Protein AF-A0AB39YF46-F1 (afdb_monomer)

pLDDT: mean 81.0, std 20.57, range [33.0, 98.31]

Radius of gyration: 20.51 Å; Cα contacts (8 Å, |Δi|>4): 270; chains: 1; bounding box: 78×26×50 Å

Mean predicted aligned error: 10.65 Å

Organism: NCBI:txid3238629

Nearest PDB structures (foldseek):
  7oo3-assembly1_L  TM=6.954E-01  e=4.741E+00  Sus scrofa
  2d4p-assembly1_A  TM=4.702E-01  e=1.345E+00  Thermus thermophilus HB8

Solvent-accessible surface area (backbone atoms only — not comparable to full-atom values): 9552 Å² total; per-residue (Å²): 132,83,87,77,57,74,72,69,52,68,48,45,25,20,32,35,24,36,80,85,49,49,70,45,78,42,62,52,93,46,56,60,52,68,73,48,71,70,51,80,58,55,29,37,17,36,40,26,58,40,80,46,102,92,48,57,29,48,74,40,34,30,35,67,26,92,93,68,43,31,57,74,77,29,42,61,55,53,51,50,30,34,55,76,71,70,41,47,68,69,98,60,59,73,43,80,46,49,43,33,39,27,84,88,79,63,50,82,39,72,54,53,96,84,46,50,54,31,92,88,78,70,43,71,37,68,93,61,74,61,61,66,84,73,84,63,66,100,81,73,87,87,79,83,85,86,86,86,83,81,87,85,88,134

Sequence (154 aa):
MAERSVAELAEPFTFVVGTDGVLRLVPRRSEHVACAGGAVVLSAGEIGFVREADWWAVSEVSNQATGYCPDVTSWSEVARALDDVGLGRPSGFTHEVVFRRCPGCQEHNIVREDDSVCVFCGSDLPQTWNVDPTGVTAEDHSHSLMAATRTVAS

Secondary structure (DSSP, 8-state):
-PPPPTTTSSSPEEEEEETT--EEEEETTS-HHHHHTT--EEEEEEEEEEEETTEEEEEEEE---TTT---GGGHHHHHHHHHHTT-B--SS-SB--EEEE-TTT--EEEEBTTB-B-TTT-PBPPSS---SGGG--S---SSSSSS-------

Foldseek 3Di:
DDDDDPVQLQAWWKWFQAPVLAIFTDRPVDANCVRHVNHQTLAIWTWHWDDDPPAIATPAFERPHQVHQHAQVSQVSVVSNCVVVPHHYDPGHPDYWHWFQDPPPRDIDTDDPNQQADPPPRDGTDPDHDPPPVVDDVPDPPPDDPPPDDDDDD

Structure (mmCIF, N/CA/C/O backbone):
data_AF-A0AB39YF46-F1
#
_entry.id   AF-A0AB39YF46-F1
#
loop_
_atom_site.group_PDB
_atom_site.id
_atom_site.type_symbol
_atom_site.label_atom_id
_atom_site.label_alt_id
_atom_site.label_comp_id
_atom_site.label_asym_id
_atom_site.label_entity_id
_atom_site.label_seq_id
_atom_site.pdbx_PDB_ins_code
_atom_site.Cartn_x
_atom_site.Cartn_y
_atom_site.Cartn_z
_atom_site.occupancy
_atom_site.B_iso_or_equiv
_atom_site.auth_seq_id
_atom_site.auth_comp_id
_atom_site.auth_asym_id
_atom_site.auth_atom_id
_atom_site.pdbx_PDB_model_num
ATOM 1 N N . MET A 1 1 ? -1.047 0.940 -28.428 1.00 35.38 1 MET A N 1
ATOM 2 C CA . MET A 1 1 ? -0.546 1.194 -27.063 1.00 35.38 1 MET A CA 1
ATOM 3 C C . MET A 1 1 ? 0.429 2.348 -27.172 1.00 35.38 1 MET A C 1
ATOM 5 O O . MET A 1 1 ? 1.321 2.253 -28.001 1.00 35.38 1 MET A O 1
ATOM 9 N N . ALA A 1 2 ? 0.178 3.465 -2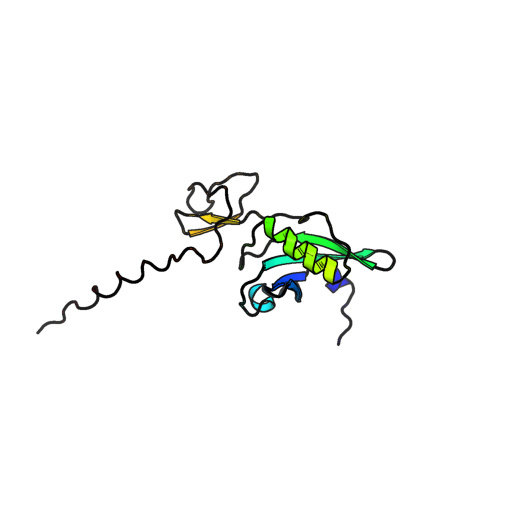6.491 1.00 43.00 2 ALA A N 1
ATOM 10 C CA . ALA A 1 2 ? 1.040 4.641 -26.581 1.00 43.00 2 ALA A CA 1
ATOM 11 C C . ALA A 1 2 ? 2.292 4.413 -25.725 1.00 43.00 2 ALA A C 1
ATOM 13 O O . ALA A 1 2 ? 2.174 4.109 -24.538 1.00 43.00 2 ALA A O 1
ATOM 14 N N . GLU A 1 3 ? 3.470 4.523 -26.335 1.00 47.66 3 GLU A N 1
ATOM 15 C CA . GLU A 1 3 ? 4.739 4.586 -25.611 1.00 47.66 3 GLU A CA 1
ATOM 16 C C . GLU A 1 3 ? 4.738 5.858 -24.756 1.00 47.66 3 GLU A C 1
ATOM 18 O O . GLU A 1 3 ? 4.493 6.958 -25.253 1.00 47.66 3 GLU A O 1
ATOM 23 N N . ARG A 1 4 ? 4.926 5.691 -23.446 1.00 56.81 4 ARG A N 1
ATOM 24 C CA . ARG A 1 4 ? 4.841 6.781 -22.470 1.00 56.81 4 ARG A CA 1
ATOM 25 C C . ARG A 1 4 ? 6.177 7.509 -22.362 1.00 56.81 4 ARG A C 1
ATOM 27 O O . ARG A 1 4 ? 7.238 6.889 -22.390 1.00 56.81 4 ARG A O 1
ATOM 34 N N . SER A 1 5 ? 6.113 8.831 -22.231 1.00 53.62 5 SER A N 1
ATOM 35 C CA . SER A 1 5 ? 7.272 9.723 -22.141 1.00 53.62 5 SER A CA 1
ATOM 36 C C . SER A 1 5 ? 8.130 9.424 -20.904 1.00 53.62 5 SER A C 1
ATOM 38 O O . SER A 1 5 ? 7.597 9.133 -19.839 1.00 53.62 5 SER A O 1
ATOM 40 N N . VAL A 1 6 ? 9.452 9.599 -21.002 1.00 54.41 6 VAL A N 1
ATOM 41 C CA . VAL A 1 6 ? 10.421 9.394 -19.897 1.00 54.41 6 VAL A CA 1
ATOM 42 C C . VAL A 1 6 ? 10.039 10.151 -18.612 1.00 54.41 6 VAL A C 1
ATOM 44 O O . VAL A 1 6 ? 10.259 9.648 -17.517 1.00 54.41 6 VAL A O 1
ATOM 47 N N . ALA A 1 7 ? 9.402 11.320 -18.733 1.00 51.38 7 ALA A N 1
ATOM 48 C CA . ALA A 1 7 ? 8.913 12.099 -17.592 1.00 51.38 7 ALA A CA 1
ATOM 49 C C . ALA A 1 7 ? 7.743 11.433 -16.837 1.00 51.38 7 ALA A C 1
ATOM 51 O O . ALA A 1 7 ? 7.645 11.582 -15.626 1.00 51.38 7 ALA A O 1
ATOM 52 N N . GLU A 1 8 ? 6.883 10.665 -17.515 1.00 51.16 8 GLU A N 1
ATOM 53 C CA . GLU A 1 8 ? 5.796 9.915 -16.863 1.00 51.16 8 GLU A CA 1
ATOM 54 C C . GLU A 1 8 ? 6.282 8.634 -16.174 1.00 51.16 8 GLU A C 1
ATOM 56 O O . GLU A 1 8 ? 5.560 8.078 -15.351 1.00 51.16 8 GLU A O 1
ATOM 61 N N . LEU A 1 9 ? 7.473 8.149 -16.537 1.00 56.88 9 LEU A N 1
ATOM 62 C CA . LEU A 1 9 ? 8.149 7.031 -15.872 1.00 56.88 9 LEU A CA 1
ATOM 63 C C . LEU A 1 9 ? 8.985 7.497 -14.670 1.00 56.88 9 LEU A C 1
ATOM 65 O O . LEU A 1 9 ? 9.425 6.663 -13.887 1.00 56.88 9 LEU A O 1
ATOM 69 N N . ALA A 1 10 ? 9.198 8.811 -14.530 1.00 62.34 10 ALA A N 1
ATOM 70 C CA . ALA A 1 10 ? 9.891 9.413 -13.395 1.00 62.34 10 ALA A CA 1
ATOM 71 C C . ALA A 1 10 ? 8.965 9.656 -12.189 1.00 62.34 10 ALA A C 1
ATOM 73 O O . ALA A 1 10 ? 9.451 9.811 -11.072 1.00 62.34 10 ALA A O 1
ATOM 74 N N . GLU A 1 11 ? 7.643 9.700 -12.391 1.00 70.69 11 GLU A N 1
ATOM 75 C CA . GLU A 1 11 ? 6.682 9.770 -11.286 1.00 70.69 11 GLU A CA 1
ATOM 76 C C . GLU A 1 11 ? 6.392 8.358 -10.738 1.00 70.69 11 GLU A C 1
ATOM 78 O O . GLU A 1 11 ? 6.179 7.436 -11.532 1.00 70.69 11 GLU A O 1
ATOM 83 N N . PRO A 1 12 ? 6.328 8.171 -9.402 1.00 83.50 12 PRO A N 1
ATOM 84 C CA . PRO A 1 12 ? 5.932 6.897 -8.808 1.00 83.50 12 PRO A CA 1
ATOM 85 C C . PRO A 1 12 ? 4.567 6.429 -9.319 1.00 83.50 12 PRO A C 1
ATOM 87 O O . PRO A 1 12 ? 3.644 7.219 -9.487 1.00 83.50 12 PRO A O 1
ATOM 90 N N . PHE A 1 13 ? 4.414 5.133 -9.538 1.00 90.38 13 PHE A N 1
ATOM 91 C CA . PHE A 1 13 ? 3.153 4.481 -9.859 1.00 90.38 13 PHE A CA 1
ATOM 92 C C . PHE A 1 13 ? 2.398 4.133 -8.586 1.00 90.38 13 PHE A C 1
ATOM 94 O O . PHE A 1 13 ? 3.003 3.802 -7.573 1.00 90.38 13 PHE A O 1
ATOM 101 N N . THR A 1 14 ? 1.074 4.110 -8.671 1.00 92.19 14 THR A N 1
ATOM 102 C CA . THR A 1 14 ? 0.249 3.417 -7.684 1.00 92.19 14 THR A CA 1
ATOM 103 C C . THR A 1 14 ? 0.258 1.930 -8.021 1.00 92.19 14 THR A C 1
ATOM 105 O O . THR A 1 14 ? 0.055 1.562 -9.183 1.00 92.19 14 THR A O 1
ATOM 108 N N . PHE A 1 15 ? 0.467 1.072 -7.023 1.00 94.75 15 PHE A N 1
ATOM 109 C CA . PHE A 1 15 ? 0.420 -0.374 -7.208 1.00 94.75 15 PHE A CA 1
ATOM 110 C C . PHE A 1 15 ? -0.530 -1.070 -6.241 1.00 94.75 15 PHE A C 1
ATOM 112 O O . PHE A 1 15 ? -0.791 -0.587 -5.135 1.00 94.75 15 PHE A O 1
ATOM 119 N N . VAL A 1 16 ? -0.980 -2.253 -6.658 1.00 95.56 16 VAL A N 1
ATOM 120 C CA . VAL A 1 16 ? -1.581 -3.262 -5.783 1.00 95.56 16 VAL A CA 1
ATOM 121 C C . VAL A 1 16 ? -1.010 -4.638 -6.108 1.00 95.56 16 VAL A C 1
ATOM 123 O O . VAL A 1 16 ? -0.738 -4.950 -7.270 1.00 95.56 16 VAL A O 1
ATOM 126 N N . VAL A 1 17 ? -0.854 -5.473 -5.086 1.00 96.25 17 VAL A N 1
ATOM 127 C CA . VAL A 1 17 ? -0.623 -6.912 -5.231 1.00 96.25 17 VAL A CA 1
ATOM 128 C C . VAL A 1 17 ? -1.939 -7.599 -4.907 1.00 96.25 17 VAL A C 1
ATOM 130 O O . VAL A 1 17 ? -2.414 -7.540 -3.773 1.00 96.25 17 VAL A O 1
ATOM 133 N N . GLY A 1 18 ? -2.569 -8.199 -5.915 1.00 92.62 18 GLY A N 1
ATOM 134 C CA . GLY A 1 18 ? -3.832 -8.913 -5.719 1.00 92.62 18 GLY A CA 1
ATOM 135 C C . GLY A 1 18 ? -3.643 -10.187 -4.896 1.00 92.62 18 GLY A C 1
ATOM 136 O O . GLY A 1 18 ? -2.527 -10.664 -4.713 1.00 92.62 18 GLY A O 1
ATOM 137 N N . THR A 1 19 ? -4.741 -10.786 -4.437 1.00 93.00 19 THR A N 1
ATOM 138 C CA . THR A 1 19 ? -4.721 -12.106 -3.770 1.00 93.00 19 THR A CA 1
ATOM 139 C C . THR A 1 19 ? -4.239 -13.241 -4.677 1.00 93.00 19 THR A C 1
ATOM 141 O O . THR A 1 19 ? -3.850 -14.297 -4.190 1.00 93.00 19 THR A O 1
ATOM 144 N N . ASP A 1 20 ? -4.200 -13.007 -5.988 1.00 92.88 20 ASP A N 1
ATOM 145 C CA . ASP A 1 20 ? -3.557 -13.863 -6.984 1.00 92.88 20 ASP A CA 1
ATOM 146 C C . ASP A 1 20 ? -2.028 -13.688 -7.058 1.00 92.88 20 ASP A C 1
ATOM 148 O O . ASP A 1 20 ? -1.372 -14.355 -7.855 1.00 92.88 20 ASP A O 1
ATOM 152 N N . GLY A 1 21 ? -1.444 -12.802 -6.245 1.00 93.75 21 GLY A N 1
ATOM 153 C CA . GLY A 1 21 ? -0.017 -12.477 -6.243 1.00 93.75 21 GLY A CA 1
ATOM 154 C C . GLY A 1 21 ? 0.426 -11.581 -7.400 1.00 93.75 21 GLY A C 1
ATOM 155 O O . GLY A 1 21 ? 1.611 -11.287 -7.515 1.00 93.75 21 GLY A O 1
ATOM 156 N N . VAL A 1 22 ? -0.494 -11.132 -8.259 1.00 94.81 22 VAL A N 1
ATOM 157 C CA . VAL A 1 22 ? -0.138 -10.349 -9.446 1.00 94.81 22 VAL A CA 1
ATOM 158 C C . VAL A 1 22 ? 0.030 -8.873 -9.084 1.00 94.81 22 VAL A C 1
ATOM 160 O O . VAL A 1 22 ? -0.891 -8.242 -8.549 1.00 94.81 22 VAL A O 1
ATOM 163 N N . LEU A 1 23 ? 1.191 -8.314 -9.444 1.00 95.06 23 LEU A N 1
ATOM 164 C CA . LEU A 1 23 ? 1.482 -6.883 -9.378 1.00 95.06 23 LEU A CA 1
ATOM 165 C C . LEU A 1 23 ? 0.721 -6.131 -10.475 1.00 95.06 23 LEU A C 1
ATOM 167 O O . LEU A 1 23 ? 0.887 -6.392 -11.668 1.00 95.06 23 LEU A O 1
ATOM 171 N N . ARG A 1 24 ? -0.094 -5.158 -10.073 1.00 93.81 24 ARG A N 1
ATOM 172 C CA . ARG A 1 24 ? -0.832 -4.263 -10.971 1.00 93.81 24 ARG A CA 1
ATOM 173 C C . ARG A 1 24 ? -0.369 -2.838 -10.731 1.00 93.81 24 ARG A C 1
ATOM 175 O O . ARG A 1 24 ? -0.253 -2.422 -9.583 1.00 93.81 24 ARG A O 1
ATOM 182 N N . LEU A 1 25 ? -0.128 -2.101 -11.813 1.00 91.50 25 LEU A N 1
ATOM 183 C CA . LEU A 1 25 ? 0.370 -0.728 -11.778 1.00 91.50 25 LEU A CA 1
ATOM 184 C C . LEU A 1 25 ? -0.601 0.206 -12.493 1.00 91.50 25 LEU A C 1
ATOM 186 O O . LEU A 1 25 ? -1.074 -0.095 -13.590 1.00 91.50 25 LEU A O 1
ATOM 190 N N . VAL A 1 26 ? -0.834 1.373 -11.907 1.00 86.81 26 VAL A N 1
ATOM 191 C CA . VAL A 1 26 ? -1.555 2.486 -12.532 1.00 86.81 26 VAL A CA 1
ATOM 192 C C . VAL A 1 26 ? -0.792 3.796 -12.295 1.00 86.81 26 VAL A C 1
ATOM 194 O O . VAL A 1 26 ? -0.004 3.890 -11.353 1.00 86.81 26 VAL A O 1
ATOM 197 N N . PRO A 1 27 ? -0.969 4.826 -13.142 1.00 83.31 27 PRO A N 1
ATOM 198 C CA . PRO A 1 27 ? -0.340 6.126 -12.911 1.00 83.31 27 PRO A CA 1
ATOM 199 C C . PRO A 1 27 ? -0.720 6.699 -11.538 1.00 83.31 27 PRO A C 1
ATOM 201 O O . PRO A 1 27 ? -1.874 6.553 -11.134 1.00 83.31 27 PRO A O 1
ATOM 204 N N . ARG A 1 28 ? 0.207 7.401 -10.866 1.00 68.94 28 ARG A N 1
ATOM 205 C CA . ARG A 1 28 ? 0.074 7.922 -9.485 1.00 68.94 28 ARG A CA 1
ATOM 206 C C . ARG A 1 28 ? -1.256 8.584 -9.139 1.00 68.94 28 ARG A C 1
ATOM 208 O O . ARG A 1 28 ? -1.757 8.467 -8.032 1.00 68.94 28 ARG A O 1
ATOM 215 N N . ARG A 1 29 ? -1.825 9.327 -10.093 1.00 67.75 29 ARG A N 1
ATOM 216 C CA . ARG A 1 29 ? -3.083 10.075 -9.909 1.00 67.75 29 ARG A CA 1
ATOM 217 C C . ARG A 1 29 ? -4.327 9.183 -9.919 1.00 67.75 29 ARG A C 1
ATOM 219 O O . ARG A 1 29 ? -5.439 9.695 -9.855 1.00 67.75 29 ARG A O 1
ATOM 226 N N . SER A 1 30 ? -4.140 7.875 -10.039 1.00 70.31 30 SER A N 1
ATOM 227 C CA . SER A 1 30 ? -5.199 6.883 -9.936 1.00 70.31 30 SER A CA 1
ATOM 228 C C . SER A 1 30 ? -5.246 6.356 -8.505 1.00 70.31 30 SER A C 1
ATOM 230 O O . SER A 1 30 ? -4.214 6.071 -7.899 1.00 70.31 30 SER A O 1
ATOM 232 N N . GLU A 1 31 ? -6.453 6.207 -7.979 1.00 70.12 31 GLU A N 1
ATOM 233 C CA . GLU A 1 31 ? -6.689 5.682 -6.638 1.00 70.12 31 GLU A CA 1
ATOM 234 C C . GLU A 1 31 ? -6.345 4.183 -6.552 1.00 70.12 31 GLU A C 1
ATOM 236 O O . GLU A 1 31 ? -6.635 3.417 -7.477 1.00 70.12 31 GLU A O 1
ATOM 241 N N . HIS A 1 32 ? -5.777 3.733 -5.427 1.00 67.81 32 HIS A N 1
ATOM 242 C CA . HIS A 1 32 ? -5.482 2.312 -5.181 1.00 67.81 32 HIS A CA 1
ATOM 243 C C . HIS A 1 32 ? -6.727 1.429 -5.311 1.00 67.81 32 HIS A C 1
ATOM 245 O O . HIS A 1 32 ? -6.659 0.341 -5.878 1.00 67.81 32 HIS A O 1
ATOM 251 N N . VAL A 1 33 ? -7.880 1.912 -4.839 1.00 62.66 33 VAL A N 1
ATOM 252 C CA . VAL A 1 33 ? -9.170 1.204 -4.912 1.00 62.66 33 VAL A CA 1
ATOM 253 C C . VAL A 1 33 ? -9.577 0.967 -6.364 1.00 62.66 33 VAL A C 1
ATOM 255 O O . VAL A 1 33 ? -10.009 -0.128 -6.717 1.00 62.66 33 VAL A O 1
ATOM 258 N N . ALA A 1 34 ? -9.369 1.957 -7.234 1.00 66.88 34 ALA A N 1
ATOM 259 C CA . ALA A 1 34 ? -9.608 1.803 -8.663 1.00 66.88 34 ALA A CA 1
ATOM 260 C C . ALA A 1 34 ? -8.621 0.808 -9.300 1.00 66.88 34 ALA A C 1
ATOM 262 O O . ALA A 1 34 ? -9.025 0.006 -10.139 1.00 66.88 34 ALA A O 1
ATOM 263 N N . CYS A 1 35 ? -7.353 0.803 -8.868 1.00 63.38 35 CYS A N 1
ATOM 264 C CA . CYS A 1 35 ? -6.341 -0.160 -9.322 1.00 63.38 35 CYS A CA 1
ATOM 265 C C . CYS A 1 35 ? -6.710 -1.614 -8.980 1.00 63.38 35 CYS A C 1
ATOM 267 O O . CYS A 1 35 ? -6.546 -2.514 -9.805 1.00 63.38 35 CYS A O 1
ATOM 269 N N . ALA A 1 36 ? -7.248 -1.838 -7.782 1.00 64.94 36 ALA A N 1
ATOM 270 C CA . ALA A 1 36 ? -7.709 -3.144 -7.317 1.00 64.94 36 ALA A CA 1
ATOM 271 C C . ALA A 1 36 ? -9.130 -3.509 -7.776 1.00 64.94 36 ALA A C 1
ATOM 273 O O . ALA A 1 36 ? -9.591 -4.616 -7.502 1.00 64.94 36 ALA A O 1
ATOM 274 N N . GLY A 1 37 ? -9.864 -2.586 -8.406 1.00 70.94 37 GLY A N 1
ATOM 275 C CA . GLY A 1 37 ? -11.296 -2.761 -8.665 1.00 70.94 37 GLY A CA 1
ATOM 276 C C . GLY A 1 37 ? -12.126 -2.954 -7.386 1.00 70.94 37 GLY A C 1
ATOM 277 O O . GLY A 1 37 ? -13.138 -3.648 -7.419 1.00 70.94 37 GLY A O 1
ATOM 278 N N . GLY A 1 38 ? -11.678 -2.399 -6.255 1.00 73.00 38 GLY A N 1
ATOM 279 C CA . GLY A 1 38 ? -12.303 -2.554 -4.936 1.00 73.00 38 GLY A CA 1
ATOM 280 C C . GLY A 1 38 ? -12.068 -3.905 -4.252 1.00 73.00 38 GLY A C 1
ATOM 281 O O . GLY A 1 38 ? -12.656 -4.161 -3.204 1.00 73.00 38 GLY A O 1
ATOM 282 N N . ALA A 1 39 ? -11.230 -4.777 -4.817 1.00 80.94 39 ALA A N 1
ATOM 283 C CA . ALA A 1 39 ? -10.936 -6.080 -4.233 1.00 80.94 39 ALA A CA 1
ATOM 284 C C . ALA A 1 39 ? -10.012 -5.983 -3.008 1.00 80.94 39 ALA A C 1
ATOM 286 O O . ALA A 1 39 ? -9.306 -4.991 -2.813 1.00 80.94 39 ALA A O 1
ATOM 287 N N . VAL A 1 40 ? -9.991 -7.054 -2.210 1.00 85.88 40 VAL A N 1
ATOM 288 C CA . VAL A 1 40 ? -8.961 -7.280 -1.187 1.00 85.88 40 VAL A CA 1
ATOM 289 C C . VAL A 1 40 ? -7.604 -7.443 -1.874 1.00 85.88 40 VAL A C 1
ATOM 291 O O . VAL A 1 40 ? -7.500 -8.078 -2.927 1.00 85.88 40 VAL A O 1
ATOM 294 N N . VAL A 1 41 ? -6.566 -6.881 -1.265 1.00 92.44 41 VAL A N 1
ATOM 295 C CA . VAL A 1 41 ? -5.189 -6.903 -1.768 1.00 92.44 41 VAL A CA 1
ATOM 296 C C . VAL A 1 41 ? -4.261 -7.460 -0.697 1.00 92.44 41 VAL A C 1
ATOM 298 O O . VAL A 1 41 ? -4.527 -7.323 0.494 1.00 92.44 41 VAL A O 1
ATOM 301 N N . LEU A 1 42 ? -3.165 -8.077 -1.126 1.00 95.19 42 LEU A N 1
ATOM 302 C CA . LEU A 1 42 ? -2.088 -8.522 -0.242 1.00 95.19 42 LEU A CA 1
ATOM 303 C C . LEU A 1 42 ? -1.181 -7.358 0.172 1.00 95.19 42 LEU A C 1
ATOM 305 O O . LEU A 1 42 ? -0.647 -7.344 1.275 1.00 95.19 42 LEU A O 1
ATOM 309 N N . SER A 1 43 ? -1.012 -6.376 -0.715 1.00 96.75 43 SER A N 1
ATOM 310 C CA . SER A 1 43 ? -0.311 -5.123 -0.436 1.00 96.75 43 SER A CA 1
ATOM 311 C C . SER A 1 43 ? -0.732 -4.043 -1.435 1.00 96.75 43 SER A C 1
ATOM 313 O O . SER A 1 43 ? -1.273 -4.344 -2.503 1.00 96.75 43 SER A O 1
ATOM 315 N N . ALA A 1 44 ? -0.483 -2.782 -1.097 1.00 96.19 44 ALA A N 1
ATOM 316 C CA . ALA A 1 44 ? -0.749 -1.622 -1.939 1.00 96.19 44 ALA A CA 1
ATOM 317 C C . ALA A 1 44 ? 0.166 -0.457 -1.548 1.00 96.19 44 ALA A C 1
ATOM 319 O O . ALA A 1 44 ? 0.574 -0.342 -0.393 1.00 96.19 44 ALA A O 1
ATOM 320 N N . GLY A 1 45 ? 0.453 0.437 -2.490 1.00 95.50 45 GLY A N 1
ATOM 321 C CA . GLY A 1 45 ? 1.278 1.603 -2.194 1.00 95.50 45 GLY A CA 1
ATOM 322 C C . GLY A 1 45 ? 1.746 2.356 -3.427 1.00 95.50 45 GLY A C 1
ATOM 323 O O . GLY A 1 45 ? 1.060 2.358 -4.453 1.00 95.50 45 GLY A O 1
ATOM 324 N N . GLU A 1 46 ? 2.897 3.014 -3.313 1.00 95.25 46 GLU A N 1
ATOM 325 C CA . GLU A 1 46 ? 3.549 3.723 -4.417 1.00 95.25 46 GLU A CA 1
ATOM 326 C C . GLU A 1 46 ? 4.882 3.046 -4.776 1.00 95.25 46 GLU A C 1
ATOM 328 O O . GLU A 1 46 ? 5.583 2.558 -3.890 1.00 95.25 46 GLU A O 1
ATOM 333 N N . ILE A 1 47 ? 5.238 3.008 -6.063 1.00 95.50 47 ILE A N 1
ATOM 334 C CA . ILE A 1 47 ? 6.464 2.373 -6.563 1.00 95.50 47 ILE A CA 1
ATOM 335 C C . ILE A 1 47 ? 7.087 3.156 -7.725 1.00 95.50 47 ILE A C 1
ATOM 337 O O . ILE A 1 47 ? 6.424 3.468 -8.710 1.00 95.50 47 ILE A O 1
ATOM 341 N N . GLY A 1 48 ? 8.368 3.485 -7.613 1.00 93.62 48 GLY A N 1
ATOM 342 C CA . GLY A 1 48 ? 9.170 4.160 -8.630 1.00 93.62 48 GLY A CA 1
ATOM 343 C C . GLY A 1 48 ? 10.194 3.215 -9.253 1.00 93.62 48 GLY A C 1
ATOM 344 O O . GLY A 1 48 ? 1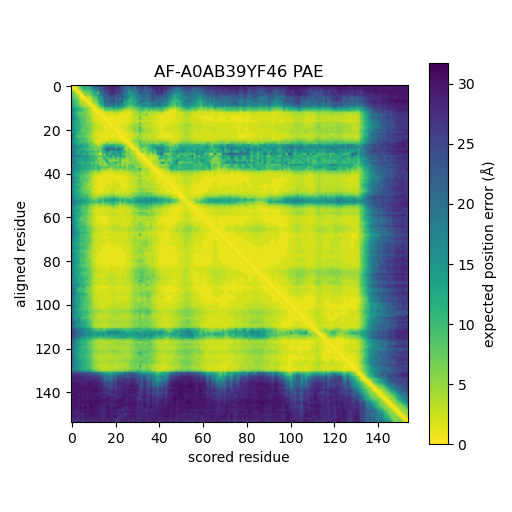0.731 2.331 -8.581 1.00 93.62 48 GLY A O 1
ATOM 345 N N . PHE A 1 49 ? 10.479 3.418 -10.538 1.00 92.00 49 PHE A N 1
ATOM 346 C CA . PHE A 1 49 ? 11.432 2.603 -11.285 1.00 92.00 49 PHE A CA 1
ATOM 347 C C . PHE A 1 49 ? 12.569 3.456 -11.835 1.00 92.00 49 PHE A C 1
ATOM 349 O O . PHE A 1 49 ? 12.361 4.570 -12.314 1.00 92.00 49 PHE A O 1
ATOM 356 N N . VAL A 1 50 ? 13.764 2.882 -11.849 1.00 89.94 50 VAL A N 1
ATOM 357 C CA . VAL A 1 50 ? 14.932 3.425 -12.532 1.00 89.94 50 VAL A CA 1
ATOM 358 C C . VAL A 1 50 ? 15.395 2.434 -13.588 1.00 89.94 50 VAL A C 1
ATOM 360 O O . VAL A 1 50 ? 15.315 1.215 -13.414 1.00 89.94 50 VAL A O 1
ATOM 363 N N . ARG A 1 51 ? 15.874 2.966 -14.711 1.00 86.44 51 ARG A N 1
ATOM 364 C CA . ARG A 1 51 ? 16.547 2.158 -15.717 1.00 86.44 51 ARG A CA 1
ATOM 365 C C . ARG A 1 51 ? 18.025 2.065 -15.363 1.00 86.44 51 ARG A C 1
ATOM 367 O O . ARG A 1 51 ? 18.748 3.055 -15.453 1.00 86.44 51 ARG A O 1
ATOM 374 N N . GLU A 1 52 ? 18.456 0.876 -14.980 1.00 84.06 52 GLU A N 1
ATOM 375 C CA . GLU A 1 52 ? 19.866 0.500 -14.931 1.00 84.06 52 GLU A CA 1
ATOM 376 C C . GLU A 1 52 ? 20.261 -0.028 -16.317 1.00 84.06 52 GLU A C 1
ATOM 378 O O . GLU A 1 52 ? 19.386 -0.440 -17.074 1.00 84.06 52 GLU A O 1
ATOM 383 N N . ALA A 1 53 ? 21.548 0.047 -16.680 1.00 83.94 53 ALA A N 1
ATOM 384 C CA . ALA A 1 53 ? 22.092 -0.187 -18.031 1.00 83.94 53 ALA A CA 1
ATOM 385 C C . ALA A 1 53 ? 21.152 -0.931 -19.012 1.00 83.94 53 ALA A C 1
ATOM 387 O O . ALA A 1 53 ? 20.628 -0.314 -19.945 1.00 83.94 53 ALA A O 1
ATOM 388 N N . ASP A 1 54 ? 20.876 -2.212 -18.732 1.00 84.50 54 ASP A N 1
ATOM 389 C CA . ASP A 1 54 ? 20.036 -3.081 -19.562 1.00 84.50 54 ASP A CA 1
ATOM 390 C C . ASP A 1 54 ? 18.758 -3.601 -18.870 1.00 84.50 54 ASP A C 1
ATOM 392 O O . ASP A 1 54 ? 17.998 -4.349 -19.485 1.00 84.50 54 ASP A O 1
ATOM 396 N N . TRP A 1 55 ? 18.476 -3.216 -17.620 1.00 86.50 55 TRP A N 1
ATOM 397 C CA . TRP A 1 55 ? 17.322 -3.722 -16.861 1.00 86.50 55 TRP A CA 1
ATOM 398 C C . TRP A 1 55 ? 16.612 -2.638 -16.044 1.00 86.50 55 TRP A C 1
ATOM 400 O O . TRP A 1 55 ? 17.143 -1.568 -15.758 1.00 86.50 55 TRP A O 1
ATOM 410 N N . TRP A 1 56 ? 15.365 -2.917 -15.672 1.00 89.56 56 TRP A N 1
ATOM 411 C CA . TRP A 1 56 ? 14.599 -2.060 -14.772 1.00 89.56 56 TRP A CA 1
ATOM 412 C C . TRP A 1 56 ? 14.757 -2.530 -13.330 1.00 89.56 56 TRP A C 1
ATOM 414 O O . TRP A 1 56 ? 14.697 -3.729 -13.044 1.00 89.56 56 TRP A O 1
ATOM 424 N N . ALA A 1 57 ? 14.924 -1.571 -12.428 1.00 92.44 57 ALA A N 1
ATOM 425 C CA . ALA A 1 57 ? 14.956 -1.799 -10.995 1.00 92.44 57 ALA A CA 1
ATOM 426 C C . ALA A 1 57 ? 13.978 -0.857 -10.289 1.00 92.44 57 ALA A C 1
ATOM 428 O O . ALA A 1 57 ? 13.685 0.243 -10.763 1.00 92.44 57 ALA A O 1
ATOM 429 N N . VAL A 1 58 ? 13.470 -1.297 -9.147 1.00 95.00 58 VAL A N 1
ATOM 430 C CA . VAL A 1 58 ? 12.680 -0.478 -8.234 1.00 95.00 58 VAL A CA 1
ATOM 431 C C . VAL A 1 58 ? 13.629 0.443 -7.478 1.00 95.00 58 VAL A C 1
ATOM 433 O O . VAL A 1 58 ? 14.477 -0.027 -6.721 1.00 95.00 58 VAL A O 1
ATOM 436 N N . SER A 1 59 ? 13.482 1.750 -7.680 1.00 93.56 59 SER A N 1
ATOM 437 C CA . SER A 1 59 ? 14.269 2.766 -6.972 1.00 93.56 59 SER A CA 1
ATOM 438 C C . SER A 1 59 ? 13.611 3.198 -5.667 1.00 93.56 59 SER A C 1
ATOM 440 O O . SER A 1 59 ? 14.299 3.498 -4.696 1.00 93.56 59 SER A O 1
ATOM 442 N N . GLU A 1 60 ? 12.279 3.230 -5.647 1.00 95.00 60 GLU A N 1
ATOM 443 C CA . GLU A 1 60 ? 11.473 3.652 -4.504 1.00 95.00 60 GLU A CA 1
ATOM 444 C C . GLU A 1 60 ? 10.249 2.750 -4.388 1.00 95.00 60 GLU A C 1
ATOM 446 O O . GLU A 1 60 ? 9.625 2.412 -5.390 1.00 95.00 60 GLU A O 1
ATOM 451 N N . VAL A 1 61 ? 9.880 2.364 -3.173 1.00 97.12 61 VAL A N 1
ATOM 452 C CA . VAL A 1 61 ? 8.654 1.615 -2.905 1.00 97.12 61 VAL A CA 1
ATOM 453 C C . VAL A 1 61 ? 8.177 1.884 -1.482 1.00 97.12 61 VAL A C 1
ATOM 455 O O . VAL A 1 61 ? 8.943 1.778 -0.523 1.00 97.12 61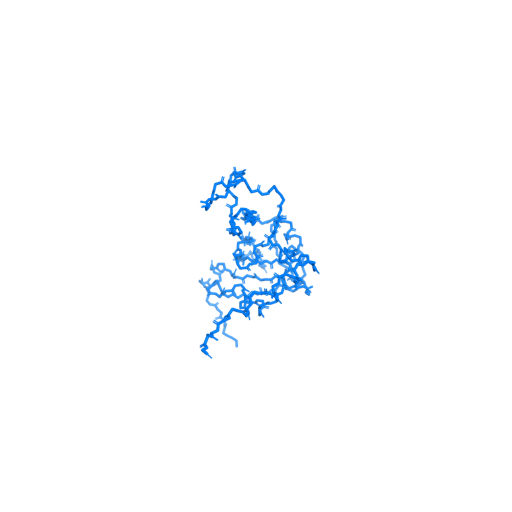 VAL A O 1
ATOM 458 N N . SER A 1 62 ? 6.903 2.238 -1.347 1.00 96.81 62 SER A N 1
ATOM 459 C CA . SER A 1 62 ? 6.245 2.470 -0.064 1.00 96.81 62 SER A CA 1
ATOM 460 C C . SER A 1 62 ? 4.959 1.667 0.042 1.00 96.81 62 SER A C 1
ATOM 462 O O . SER A 1 62 ? 4.336 1.359 -0.971 1.00 96.81 62 SER A O 1
ATOM 464 N N . ASN A 1 63 ? 4.523 1.381 1.264 1.00 96.69 63 ASN A N 1
ATOM 465 C CA . ASN A 1 63 ? 3.204 0.809 1.546 1.00 96.69 63 ASN A CA 1
ATOM 466 C C . ASN A 1 63 ? 2.138 1.904 1.780 1.00 96.69 63 ASN A C 1
ATOM 468 O O . ASN A 1 63 ? 1.102 1.655 2.396 1.00 96.69 63 ASN A O 1
ATOM 472 N N . GLN A 1 64 ? 2.389 3.141 1.326 1.00 94.44 64 GLN A N 1
ATOM 473 C CA . GLN A 1 64 ? 1.510 4.284 1.563 1.00 94.44 64 GLN A CA 1
ATOM 474 C C . GLN A 1 64 ? 0.228 4.195 0.719 1.00 94.44 64 GLN A C 1
ATOM 476 O O . GLN A 1 64 ? 0.128 4.760 -0.369 1.00 94.44 64 GLN A O 1
ATOM 481 N N . ALA A 1 65 ? -0.781 3.511 1.251 1.00 92.31 65 ALA A N 1
ATOM 482 C CA . ALA A 1 65 ? -2.105 3.395 0.650 1.00 92.31 65 ALA A CA 1
ATOM 483 C C . ALA A 1 65 ? -3.186 3.570 1.722 1.00 92.31 65 ALA A C 1
ATOM 485 O O . ALA A 1 65 ? -3.605 2.602 2.342 1.00 92.31 65 ALA A O 1
ATOM 486 N N . THR A 1 66 ? -3.675 4.791 1.945 1.00 88.69 66 THR A N 1
ATOM 487 C CA . THR A 1 66 ? -4.655 5.088 3.015 1.00 88.69 66 THR A CA 1
ATOM 488 C C . THR A 1 66 ? -6.019 4.413 2.830 1.00 88.69 66 THR A C 1
ATOM 490 O O . THR A 1 66 ? -6.774 4.301 3.791 1.00 88.69 66 THR A O 1
ATOM 493 N N . GLY A 1 67 ? -6.338 3.951 1.616 1.00 87.62 67 GLY A N 1
ATOM 494 C CA . GLY A 1 67 ? -7.546 3.166 1.340 1.00 87.62 67 GLY A CA 1
ATOM 495 C C . GLY A 1 67 ? -7.448 1.686 1.737 1.00 87.62 67 GLY A C 1
ATOM 496 O O . GLY A 1 67 ? -8.479 1.043 1.893 1.00 87.62 67 GLY A O 1
ATOM 497 N N . TYR A 1 68 ? -6.234 1.151 1.910 1.00 90.44 68 TYR A N 1
ATOM 498 C CA . TYR A 1 68 ? -5.992 -0.268 2.228 1.00 90.44 68 TYR A CA 1
ATOM 499 C C . TYR A 1 68 ? -5.181 -0.487 3.509 1.00 90.44 68 TYR A C 1
ATOM 501 O O . TYR A 1 68 ? -5.309 -1.528 4.142 1.00 90.44 68 TYR A O 1
ATOM 509 N N . CYS A 1 69 ? -4.354 0.485 3.889 1.00 94.88 69 CYS A N 1
ATOM 510 C CA . CYS A 1 69 ? -3.517 0.499 5.084 1.00 94.88 69 CYS A CA 1
ATOM 511 C C . CYS A 1 69 ? -2.722 -0.804 5.320 1.00 94.88 69 CYS A C 1
ATOM 513 O O . CYS A 1 69 ? -2.790 -1.353 6.423 1.00 94.88 69 CYS A O 1
ATOM 515 N N . PRO A 1 70 ? -1.986 -1.331 4.323 1.00 95.38 70 PRO A N 1
ATOM 516 C CA . PRO A 1 70 ? -1.290 -2.608 4.459 1.00 95.38 70 PRO A CA 1
ATOM 517 C C . PRO A 1 70 ? -0.178 -2.549 5.514 1.00 95.38 70 PRO A C 1
ATOM 519 O O . PRO A 1 70 ? 0.499 -1.530 5.672 1.00 95.38 70 PRO A O 1
ATOM 522 N N . ASP A 1 71 ? 0.027 -3.660 6.224 1.00 95.88 71 ASP A N 1
ATOM 523 C CA . ASP A 1 71 ? 1.086 -3.781 7.228 1.00 95.88 71 ASP A CA 1
ATOM 524 C C . ASP A 1 71 ? 2.492 -3.773 6.603 1.00 95.88 71 ASP A C 1
ATOM 526 O O . ASP A 1 71 ? 2.669 -4.139 5.438 1.00 95.88 71 ASP A O 1
ATOM 530 N N . VAL A 1 72 ? 3.513 -3.422 7.389 1.00 96.31 72 VAL A N 1
ATOM 531 C CA . VAL A 1 72 ? 4.923 -3.476 6.958 1.00 96.31 72 VAL A CA 1
ATOM 532 C C . VAL A 1 72 ? 5.349 -4.894 6.565 1.00 96.31 72 VAL A C 1
ATOM 534 O O . VAL A 1 72 ? 6.138 -5.072 5.639 1.00 96.31 72 VAL A O 1
ATOM 537 N N . THR A 1 73 ? 4.759 -5.923 7.186 1.00 96.62 73 THR A N 1
ATOM 538 C CA . THR A 1 73 ? 5.018 -7.325 6.827 1.00 96.62 73 THR A CA 1
ATOM 539 C C . THR A 1 73 ? 4.498 -7.702 5.438 1.00 96.62 73 THR A C 1
ATOM 541 O O . THR A 1 73 ? 4.985 -8.672 4.862 1.00 96.62 73 THR A O 1
ATOM 544 N N . SER A 1 74 ? 3.602 -6.903 4.837 1.00 97.25 74 SER A N 1
ATOM 545 C CA . SER A 1 74 ? 3.129 -7.114 3.457 1.00 97.25 74 SER A CA 1
ATOM 546 C C . SER A 1 74 ? 4.232 -6.978 2.402 1.00 97.25 74 SER A C 1
ATOM 548 O O . SER A 1 74 ? 4.034 -7.362 1.247 1.00 97.25 74 SER A O 1
ATOM 550 N N . TRP A 1 75 ? 5.413 -6.481 2.792 1.00 98.31 75 TRP A N 1
ATOM 551 C CA . TRP A 1 75 ? 6.596 -6.433 1.942 1.00 98.31 75 TRP A CA 1
ATOM 552 C C . TRP A 1 75 ? 6.906 -7.779 1.276 1.00 98.31 75 TRP A C 1
ATOM 554 O O . TRP A 1 75 ? 7.283 -7.798 0.107 1.00 98.31 75 TRP A O 1
ATOM 564 N N . SER A 1 76 ? 6.722 -8.908 1.971 1.00 98.19 76 SER A N 1
ATOM 565 C CA . SER A 1 76 ? 7.015 -10.232 1.404 1.00 98.19 76 SER A CA 1
ATOM 566 C C . SER A 1 76 ? 6.218 -10.521 0.131 1.00 98.19 76 SER A C 1
ATOM 568 O O . SER A 1 76 ? 6.740 -11.138 -0.796 1.00 98.19 76 SER A O 1
ATOM 570 N N . GLU A 1 77 ? 4.978 -10.037 0.057 1.00 98.25 77 GLU A N 1
ATOM 571 C CA . GLU A 1 77 ? 4.112 -10.218 -1.109 1.00 98.25 77 GLU A CA 1
ATOM 572 C C . GLU A 1 77 ? 4.523 -9.302 -2.263 1.00 98.25 77 GLU A C 1
ATOM 574 O O . GLU A 1 77 ? 4.511 -9.723 -3.418 1.00 98.25 77 GLU A O 1
ATOM 579 N N . VAL A 1 78 ? 4.972 -8.081 -1.956 1.00 98.25 78 VAL A N 1
ATOM 580 C CA . VAL A 1 78 ? 5.556 -7.166 -2.948 1.00 98.25 78 VAL A CA 1
ATOM 581 C C . VAL A 1 78 ? 6.856 -7.738 -3.509 1.00 98.25 78 VAL A C 1
ATOM 583 O O . VAL A 1 78 ? 7.035 -7.784 -4.723 1.00 98.25 78 VAL A O 1
ATOM 586 N N . ALA A 1 79 ? 7.741 -8.220 -2.638 1.00 98.31 79 ALA A N 1
ATOM 587 C CA . ALA A 1 79 ? 9.010 -8.827 -3.012 1.00 98.31 79 ALA A CA 1
ATOM 588 C C . ALA A 1 79 ? 8.810 -10.021 -3.951 1.00 98.31 79 ALA A C 1
ATOM 590 O O . ALA A 1 79 ? 9.426 -10.067 -5.013 1.00 98.31 79 ALA A O 1
ATOM 591 N N . ARG A 1 80 ? 7.895 -10.933 -3.599 1.00 98.31 80 ARG A N 1
ATOM 592 C CA . ARG A 1 80 ? 7.543 -12.083 -4.438 1.00 98.31 80 ARG A CA 1
ATOM 593 C C . ARG A 1 80 ? 7.001 -11.648 -5.798 1.00 98.31 80 ARG A C 1
ATOM 595 O O . ARG A 1 80 ? 7.464 -12.143 -6.817 1.00 98.31 80 ARG A O 1
ATOM 602 N N . ALA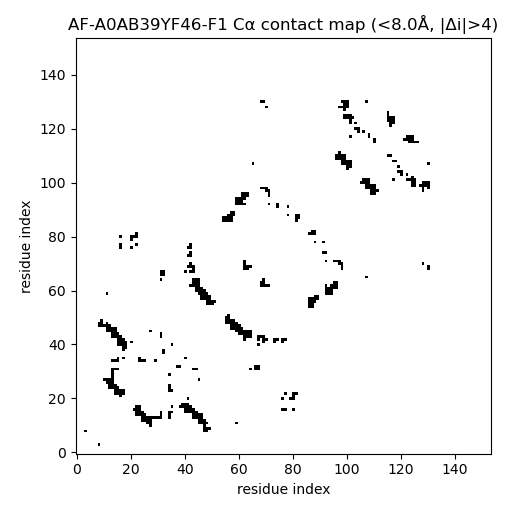 A 1 81 ? 6.073 -10.694 -5.821 1.00 98.00 81 ALA A N 1
ATOM 603 C CA . ALA A 1 81 ? 5.480 -10.222 -7.067 1.00 98.00 81 ALA A CA 1
ATOM 604 C C . ALA A 1 81 ? 6.502 -9.527 -7.989 1.00 98.00 81 ALA A C 1
ATOM 606 O O . ALA A 1 81 ? 6.390 -9.632 -9.208 1.00 98.00 81 ALA A O 1
ATOM 607 N N . LEU A 1 82 ? 7.499 -8.834 -7.425 1.00 97.19 82 LEU A N 1
ATOM 608 C CA . LEU A 1 82 ? 8.611 -8.237 -8.174 1.00 97.19 82 LEU A CA 1
ATOM 609 C C . LEU A 1 82 ? 9.584 -9.296 -8.711 1.00 97.19 82 LEU A C 1
ATOM 611 O O . LEU A 1 82 ? 10.006 -9.199 -9.865 1.00 97.19 82 LEU A O 1
ATOM 615 N N . ASP A 1 83 ? 9.895 -10.314 -7.904 1.00 96.62 83 ASP A N 1
ATOM 616 C CA . ASP A 1 83 ? 10.745 -11.440 -8.305 1.00 96.62 83 ASP A CA 1
ATOM 617 C C . ASP A 1 83 ? 10.103 -12.223 -9.468 1.00 96.62 83 ASP A C 1
ATOM 619 O O . A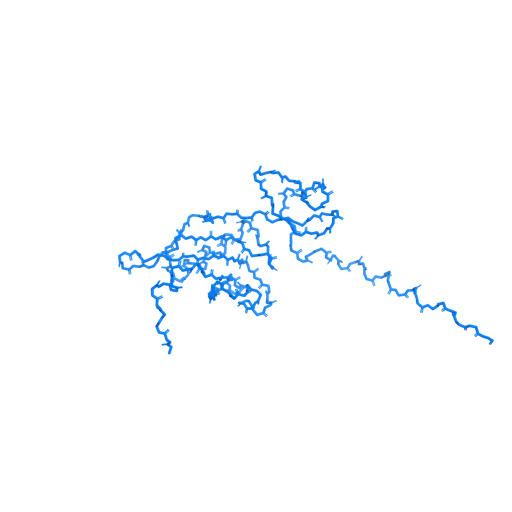SP A 1 83 ? 10.780 -12.536 -10.449 1.00 96.62 83 ASP A O 1
ATOM 623 N N . ASP A 1 84 ? 8.785 -12.453 -9.417 1.00 96.62 84 ASP A N 1
ATOM 624 C CA . ASP A 1 84 ? 8.020 -13.167 -10.451 1.00 96.62 84 ASP A CA 1
ATOM 625 C C . ASP A 1 84 ? 8.050 -12.460 -11.823 1.00 96.62 84 ASP A C 1
ATOM 627 O O . ASP A 1 84 ? 7.975 -13.115 -12.866 1.00 96.62 84 ASP A O 1
ATOM 631 N N . VAL A 1 85 ? 8.188 -11.128 -11.845 1.00 93.88 85 VAL A N 1
ATOM 632 C CA . VAL A 1 85 ? 8.311 -10.329 -13.082 1.00 93.88 85 VAL A CA 1
ATOM 633 C C . VAL A 1 85 ? 9.760 -9.964 -13.429 1.00 93.88 85 VAL A C 1
ATOM 635 O O . VAL A 1 85 ? 9.995 -9.264 -14.416 1.00 93.88 85 VAL A O 1
ATOM 638 N N . GLY A 1 86 ? 10.735 -10.441 -12.648 1.00 93.31 86 GLY A N 1
ATOM 639 C CA . GLY A 1 86 ? 12.165 -10.251 -12.896 1.00 93.31 86 GLY A CA 1
ATOM 640 C C . GLY A 1 86 ? 12.669 -8.817 -12.702 1.00 93.31 86 GLY A C 1
ATOM 641 O O . GLY A 1 86 ? 13.647 -8.432 -13.344 1.00 93.31 86 GLY A O 1
ATOM 642 N N . LEU A 1 87 ? 12.013 -8.015 -11.857 1.00 92.56 87 LEU A N 1
ATOM 643 C CA . LEU A 1 87 ? 12.448 -6.650 -11.548 1.00 92.56 87 LEU A CA 1
ATOM 644 C C . LEU A 1 87 ? 13.426 -6.643 -10.371 1.00 92.56 87 LEU A C 1
ATOM 646 O O . LEU A 1 87 ? 13.157 -7.229 -9.323 1.00 92.56 87 LEU A O 1
ATOM 650 N N . GLY A 1 88 ? 14.541 -5.921 -10.516 1.00 93.69 88 GLY A N 1
ATOM 651 C CA . GLY A 1 88 ? 15.446 -5.673 -9.393 1.00 93.69 88 GLY A CA 1
ATOM 652 C C . GLY A 1 88 ? 14.712 -4.931 -8.275 1.00 93.69 88 GLY A C 1
ATOM 653 O O . GLY A 1 88 ? 13.961 -3.995 -8.550 1.00 93.69 88 GLY A O 1
ATOM 654 N N . ARG A 1 89 ? 14.910 -5.337 -7.018 1.00 95.50 89 ARG A N 1
ATOM 655 C CA . ARG A 1 89 ? 14.189 -4.771 -5.871 1.00 95.50 89 ARG A CA 1
ATOM 656 C C . ARG A 1 89 ? 15.090 -4.517 -4.661 1.00 95.50 89 ARG A C 1
ATOM 658 O O . ARG A 1 89 ? 16.091 -5.216 -4.492 1.00 95.50 89 ARG A O 1
ATOM 665 N N . PRO A 1 90 ? 14.714 -3.572 -3.782 1.00 96.25 90 PRO A N 1
ATOM 666 C CA . PRO A 1 90 ? 15.341 -3.425 -2.472 1.00 96.25 90 PRO A CA 1
ATOM 667 C C . PRO A 1 90 ? 15.071 -4.643 -1.564 1.00 96.25 90 PRO A C 1
ATOM 669 O O . PRO A 1 90 ? 14.362 -5.587 -1.924 1.00 96.25 90 PRO A O 1
ATOM 672 N N . SER A 1 91 ? 15.652 -4.641 -0.361 1.00 96.62 91 SER A N 1
ATOM 673 C CA . SER A 1 91 ? 15.432 -5.687 0.652 1.00 96.62 91 SER A CA 1
ATOM 674 C C . SER A 1 91 ? 14.137 -5.516 1.452 1.00 96.62 91 SER A C 1
ATOM 676 O O . SER A 1 91 ? 13.715 -6.467 2.105 1.00 96.62 91 SER A O 1
ATOM 678 N N . GLY A 1 92 ? 13.543 -4.323 1.411 1.00 97.75 92 GLY A N 1
ATOM 679 C CA . GLY A 1 92 ? 12.384 -3.871 2.181 1.00 97.75 92 GLY A CA 1
ATOM 680 C C . GLY A 1 92 ? 11.696 -2.707 1.470 1.00 97.75 92 GLY A C 1
ATOM 681 O O . GLY A 1 92 ? 12.174 -2.251 0.425 1.00 97.75 92 GLY A O 1
ATOM 682 N N . PHE A 1 93 ? 10.623 -2.181 2.060 1.00 97.94 93 PHE A N 1
ATOM 683 C CA . PHE A 1 93 ? 10.097 -0.891 1.625 1.00 97.94 93 PHE A CA 1
ATOM 684 C C . PHE A 1 93 ? 11.175 0.187 1.802 1.00 97.94 93 PHE A C 1
ATOM 686 O O . PHE A 1 93 ? 11.839 0.252 2.834 1.00 97.94 93 PHE A O 1
ATOM 693 N N . THR A 1 94 ? 11.364 1.050 0.803 1.00 96.94 94 THR A N 1
ATOM 694 C CA . THR A 1 94 ? 12.282 2.194 0.947 1.00 96.94 94 THR A CA 1
ATOM 695 C C . THR A 1 94 ? 11.668 3.290 1.810 1.00 96.94 94 THR A C 1
ATOM 697 O O . THR A 1 94 ? 12.390 4.101 2.385 1.00 96.94 94 THR A O 1
ATOM 700 N N . HIS A 1 95 ? 10.335 3.323 1.894 1.00 95.75 95 HIS A N 1
ATOM 701 C CA . HIS A 1 95 ? 9.595 4.160 2.825 1.00 95.75 95 HIS A CA 1
ATOM 702 C C . HIS A 1 95 ? 8.449 3.369 3.463 1.00 95.75 95 HIS A C 1
ATOM 704 O O . HIS A 1 95 ? 7.456 3.057 2.808 1.0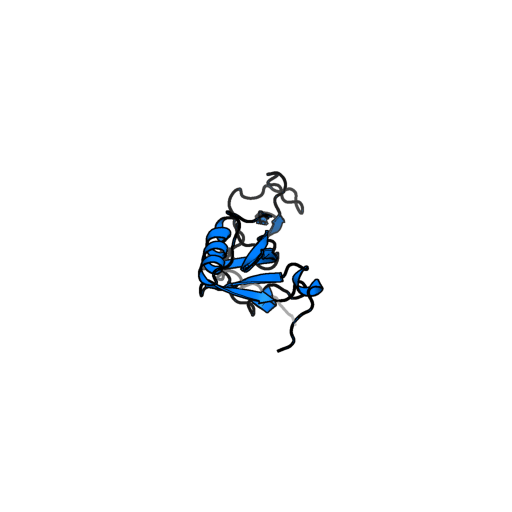0 95.75 95 HIS A O 1
ATOM 710 N N . GLU A 1 96 ? 8.595 3.048 4.744 1.00 95.50 96 GLU A N 1
ATOM 711 C CA . GLU A 1 96 ? 7.592 2.324 5.524 1.00 95.50 96 GLU A CA 1
ATOM 712 C C . GLU A 1 96 ? 6.623 3.285 6.213 1.00 95.50 96 GLU A C 1
ATOM 714 O O . GLU A 1 96 ? 7.016 4.286 6.812 1.00 95.50 96 GLU A O 1
ATOM 719 N N . VAL A 1 97 ? 5.339 2.945 6.157 1.00 95.62 97 VAL A N 1
ATOM 720 C CA . VAL A 1 97 ? 4.243 3.653 6.809 1.00 95.62 97 VAL A CA 1
ATOM 721 C C . VAL A 1 97 ? 3.538 2.686 7.750 1.00 95.62 97 VAL A C 1
ATOM 723 O O . VAL A 1 97 ? 2.965 1.680 7.333 1.00 95.62 97 VAL A O 1
ATOM 726 N N . VAL A 1 98 ? 3.561 2.992 9.043 1.00 95.88 98 VAL A N 1
ATOM 727 C CA . VAL A 1 98 ? 2.953 2.147 10.073 1.00 95.88 98 VAL A CA 1
ATOM 728 C C . VAL A 1 98 ? 1.516 2.601 10.312 1.00 95.88 98 VAL A C 1
ATOM 730 O O . VAL A 1 98 ? 1.267 3.583 11.011 1.00 95.88 98 VAL A O 1
ATOM 733 N N . PHE A 1 99 ? 0.555 1.879 9.734 1.00 95.50 99 PHE A N 1
ATOM 734 C CA . PHE A 1 99 ? -0.866 2.163 9.929 1.00 95.50 99 PHE A CA 1
ATOM 735 C C . PHE A 1 99 ? -1.423 1.505 11.190 1.00 95.50 99 PHE A C 1
ATOM 737 O O . PHE A 1 99 ? -1.155 0.332 11.464 1.00 95.50 99 PHE A O 1
ATOM 744 N N . ARG A 1 100 ? -2.256 2.236 11.931 1.00 95.38 100 ARG A N 1
ATOM 745 C CA . ARG A 1 100 ? -3.028 1.724 13.072 1.00 95.38 100 ARG A CA 1
ATOM 746 C C . ARG A 1 100 ? -4.452 2.239 13.019 1.00 95.38 100 ARG A C 1
ATOM 748 O O . ARG A 1 100 ? -4.686 3.374 12.626 1.00 95.38 100 ARG A O 1
ATOM 755 N N . ARG A 1 101 ? -5.405 1.436 13.470 1.00 95.44 101 ARG A N 1
ATOM 756 C CA . ARG A 1 101 ? -6.779 1.878 13.704 1.00 95.44 101 ARG A CA 1
ATOM 757 C C . ARG A 1 101 ? -6.943 2.193 15.184 1.00 95.44 101 ARG A C 1
ATOM 759 O O . ARG A 1 101 ? -6.696 1.333 16.028 1.00 95.44 101 ARG A O 1
ATOM 766 N N . CYS A 1 102 ? -7.337 3.416 15.519 1.00 95.19 102 CYS A N 1
ATOM 767 C CA . CYS A 1 102 ? -7.500 3.811 16.916 1.00 95.19 102 CYS A CA 1
ATOM 768 C C . CYS A 1 102 ? -8.707 3.095 17.555 1.00 95.19 102 CYS A C 1
ATOM 770 O O . CYS A 1 102 ? -9.820 3.262 17.062 1.00 95.19 102 CYS A O 1
ATOM 772 N N . PRO A 1 103 ? -8.561 2.373 18.682 1.00 94.12 103 PRO A N 1
ATOM 773 C CA . PRO A 1 103 ? -9.704 1.753 19.359 1.00 94.12 103 PRO A CA 1
ATOM 774 C C . PRO A 1 103 ? -10.715 2.769 19.917 1.00 94.12 103 PRO A C 1
ATOM 776 O O . PRO A 1 103 ? -11.899 2.460 20.014 1.00 94.12 103 PRO A O 1
ATOM 779 N N . GLY A 1 104 ? -10.266 3.984 20.256 1.00 94.94 104 GLY A N 1
ATOM 780 C CA . GLY A 1 104 ? -11.111 5.033 20.836 1.00 94.94 104 GLY A CA 1
ATOM 781 C C . GLY A 1 104 ? -12.002 5.749 19.817 1.00 94.94 104 GLY A C 1
ATOM 782 O O . GLY A 1 104 ? -13.210 5.830 20.012 1.00 94.94 104 GLY A O 1
ATOM 783 N N . CYS A 1 105 ? -11.419 6.261 18.728 1.00 95.81 105 CYS A N 1
ATOM 784 C CA . CYS A 1 105 ? -12.147 7.045 17.716 1.00 95.81 105 CYS A CA 1
ATOM 785 C C . CYS A 1 105 ? -12.319 6.343 16.365 1.00 95.81 105 CYS A C 1
ATOM 787 O O . CYS A 1 105 ? -12.967 6.894 15.486 1.00 95.81 105 CYS A O 1
ATOM 789 N N . GLN A 1 106 ? -11.766 5.140 16.194 1.00 93.75 106 GLN A N 1
ATOM 790 C CA . GLN A 1 106 ? -11.856 4.323 14.976 1.00 93.75 106 GLN A CA 1
ATOM 791 C C . GLN A 1 106 ? -11.146 4.884 13.736 1.00 93.75 106 GLN A C 1
ATOM 793 O O . GLN A 1 106 ? -11.099 4.190 12.724 1.00 93.75 106 GLN A O 1
ATOM 798 N N . GLU A 1 107 ? -10.527 6.062 13.829 1.00 94.62 107 GLU A N 1
ATOM 799 C CA . GLU A 1 107 ? -9.741 6.649 12.743 1.00 94.62 107 GLU A CA 1
ATOM 800 C C . GLU A 1 107 ? -8.485 5.834 12.417 1.00 94.62 107 GLU A C 1
ATOM 802 O O . GLU A 1 107 ? -7.826 5.271 13.305 1.00 94.62 107 GLU A O 1
ATOM 807 N N . HIS A 1 108 ? -8.128 5.817 11.131 1.00 94.25 108 HIS A N 1
ATOM 808 C CA . HIS A 1 108 ? -6.838 5.313 10.674 1.00 94.25 108 HIS A CA 1
ATOM 809 C C . HIS A 1 108 ? -5.751 6.349 10.938 1.00 94.25 108 HIS A C 1
ATOM 811 O O . HIS A 1 108 ? -5.856 7.516 10.568 1.00 94.25 108 HIS A O 1
ATOM 817 N N . ASN A 1 109 ? -4.682 5.898 11.573 1.00 93.62 109 ASN A N 1
ATOM 818 C CA . ASN A 1 109 ? -3.560 6.704 11.998 1.00 93.62 109 ASN A CA 1
ATOM 819 C C . ASN A 1 109 ? -2.265 6.206 11.365 1.00 93.62 109 ASN A C 1
ATOM 821 O O . ASN A 1 109 ? -2.126 5.016 11.076 1.00 93.62 109 ASN A O 1
ATOM 825 N N . ILE A 1 110 ? -1.317 7.122 11.200 1.00 94.06 110 ILE A N 1
ATOM 826 C CA . ILE A 1 110 ? 0.055 6.817 10.808 1.00 94.06 110 ILE A CA 1
ATOM 827 C C . ILE A 1 110 ? 0.922 7.079 12.033 1.00 94.06 110 ILE A C 1
ATOM 829 O O . ILE A 1 110 ? 1.047 8.226 12.461 1.00 94.06 110 ILE A O 1
ATOM 833 N N . VAL A 1 111 ? 1.520 6.022 12.574 1.00 92.38 111 VAL A N 1
ATOM 834 C CA . VAL A 1 111 ? 2.492 6.126 13.667 1.00 92.38 111 VAL A CA 1
ATOM 835 C C . VAL A 1 111 ? 3.766 6.762 13.112 1.00 92.38 111 VAL A C 1
ATOM 837 O O . VAL A 1 111 ? 4.281 6.332 12.078 1.00 92.38 111 VAL A O 1
ATOM 840 N N . ARG A 1 112 ? 4.260 7.808 13.777 1.00 85.88 112 ARG A N 1
ATOM 841 C CA . ARG A 1 112 ? 5.506 8.504 13.424 1.00 85.88 112 ARG A CA 1
ATOM 842 C C . ARG A 1 112 ? 6.489 8.352 14.572 1.00 85.88 112 ARG A C 1
ATOM 844 O O . ARG A 1 112 ? 6.085 8.524 15.712 1.00 85.88 112 ARG A O 1
ATOM 851 N N . GLU A 1 113 ? 7.753 8.066 14.262 1.00 81.25 113 GLU A N 1
ATOM 852 C CA . GLU A 1 113 ? 8.848 8.063 15.254 1.00 81.25 113 GLU A CA 1
ATOM 853 C C . GLU A 1 113 ? 8.546 7.195 16.498 1.00 81.25 113 GLU A C 1
ATOM 855 O O . GLU A 1 113 ? 8.911 7.550 17.613 1.00 81.25 113 GLU A O 1
ATOM 860 N N . ASP A 1 114 ? 7.840 6.075 16.303 1.00 74.44 114 ASP A N 1
ATOM 861 C CA . ASP A 1 114 ? 7.363 5.152 17.349 1.00 74.44 114 ASP A CA 1
ATOM 862 C C . ASP A 1 114 ? 6.383 5.750 18.384 1.00 74.44 114 ASP A C 1
ATOM 864 O O . ASP A 1 114 ? 5.999 5.077 19.347 1.00 74.44 114 ASP A O 1
ATOM 868 N N . ASP A 1 115 ? 5.889 6.972 18.160 1.00 84.75 115 ASP A N 1
ATOM 869 C CA . ASP A 1 115 ? 4.863 7.595 18.994 1.00 84.75 115 ASP A CA 1
ATOM 870 C C . ASP A 1 115 ? 3.490 6.967 18.721 1.00 84.75 115 ASP A C 1
ATOM 872 O O . ASP A 1 115 ? 2.774 7.287 17.766 1.00 84.75 115 ASP A O 1
ATOM 876 N N . SER A 1 116 ? 3.137 6.004 19.568 1.00 87.56 116 SER A N 1
ATOM 877 C CA . SER A 1 116 ? 1.919 5.205 19.454 1.00 87.56 116 SER A CA 1
ATOM 878 C C . SER A 1 116 ? 0.716 5.926 20.066 1.00 87.56 116 SER A C 1
ATOM 880 O O . SER A 1 116 ? 0.007 5.355 20.890 1.00 87.56 116 SER A O 1
ATOM 882 N N . VAL A 1 117 ? 0.467 7.171 19.658 1.00 94.62 117 VAL A N 1
ATOM 883 C CA . VAL A 1 117 ? -0.661 7.988 20.126 1.00 94.62 117 VAL A CA 1
ATOM 884 C C . VAL A 1 117 ? -1.512 8.449 18.950 1.00 94.62 117 VAL A C 1
ATOM 886 O O . VAL A 1 117 ? -1.031 8.878 17.902 1.00 94.62 117 VAL A O 1
ATOM 889 N N . CYS A 1 118 ? -2.829 8.365 19.112 1.00 95.25 118 CYS A N 1
ATOM 890 C CA . CYS A 1 118 ? -3.769 8.787 18.094 1.00 95.25 118 CYS A CA 1
ATOM 891 C C . CYS A 1 118 ? -3.797 10.313 17.985 1.00 95.25 118 CYS A C 1
ATOM 893 O O . CYS A 1 118 ? -4.314 10.989 18.872 1.00 95.25 118 CYS A O 1
ATOM 895 N N . VAL A 1 119 ? -3.362 10.857 16.848 1.00 93.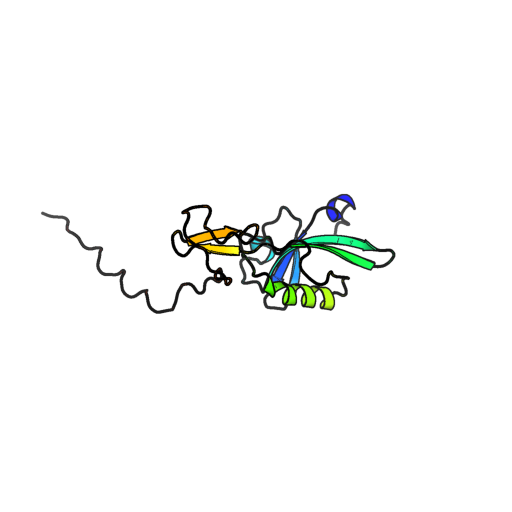88 119 VAL A N 1
ATOM 896 C CA . VAL A 1 119 ? -3.401 12.310 16.593 1.00 93.8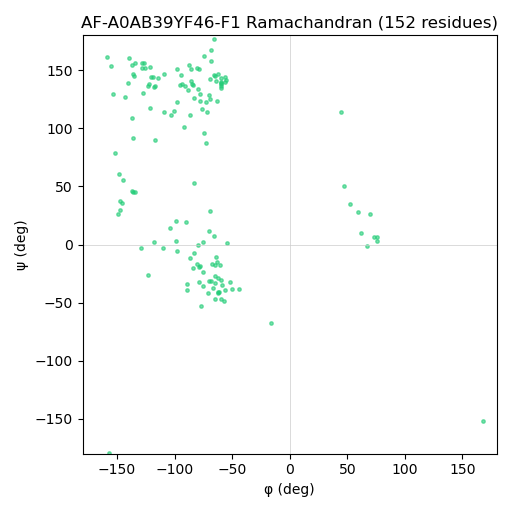8 119 VAL A CA 1
ATOM 897 C C . VAL A 1 119 ? -4.806 12.934 16.622 1.00 93.88 119 VAL A C 1
ATOM 899 O O . VAL A 1 119 ? -4.926 14.149 16.741 1.00 93.88 119 VAL A O 1
ATOM 902 N N . PHE A 1 120 ? -5.871 12.132 16.516 1.00 94.12 120 PHE A N 1
ATOM 903 C CA . PHE A 1 120 ? -7.251 12.631 16.488 1.00 94.12 120 PHE A CA 1
ATOM 904 C C . PHE A 1 120 ? -7.878 12.762 17.878 1.00 94.12 120 PHE A C 1
ATOM 906 O O . PHE A 1 120 ? -8.620 13.709 18.126 1.00 94.12 120 PHE A O 1
ATOM 913 N N . CYS A 1 121 ? -7.608 11.818 18.785 1.00 96.44 121 CYS A N 1
ATOM 914 C CA . CYS A 1 121 ? -8.262 11.768 20.099 1.00 96.44 121 CYS A CA 1
ATOM 915 C C . CYS A 1 121 ? -7.299 11.637 21.287 1.00 96.44 121 CYS A C 1
ATOM 917 O O . CYS A 1 121 ? -7.752 11.620 22.428 1.00 96.44 121 CYS A O 1
ATOM 919 N N . GLY A 1 122 ? -5.993 11.517 21.040 1.00 94.38 122 GLY A N 1
ATOM 920 C CA . GLY A 1 122 ? -4.958 11.391 22.069 1.00 94.38 122 GLY A CA 1
ATOM 921 C C . GLY A 1 122 ? -4.909 10.037 22.782 1.00 94.38 122 GLY A C 1
ATOM 922 O O . GLY A 1 122 ? -4.179 9.902 23.755 1.00 94.38 122 GLY A O 1
ATOM 923 N N . SER A 1 123 ? -5.688 9.042 22.348 1.00 95.19 123 SER A N 1
ATOM 924 C CA . SER A 1 123 ? -5.649 7.692 22.928 1.00 95.19 123 SER A CA 1
ATOM 925 C C . SER A 1 123 ? -4.459 6.888 22.413 1.00 95.19 123 SER A C 1
ATOM 927 O O . SER A 1 123 ? -4.072 7.049 21.255 1.00 95.19 123 SER A O 1
ATOM 929 N N . ASP A 1 124 ? -3.957 5.964 23.229 1.00 95.88 124 ASP A N 1
ATOM 930 C CA . ASP A 1 124 ? -2.895 5.041 22.827 1.00 95.88 124 ASP A CA 1
ATOM 931 C C . ASP A 1 124 ? -3.318 4.178 21.625 1.00 95.88 124 ASP A C 1
ATOM 933 O O . ASP A 1 124 ? -4.454 3.694 21.524 1.00 95.88 124 ASP A O 1
ATOM 937 N N . LEU A 1 125 ? -2.385 3.988 20.696 1.00 95.31 125 LEU A N 1
ATOM 938 C CA . LEU A 1 125 ? -2.523 3.127 19.531 1.00 95.31 125 LEU A CA 1
ATOM 939 C C . LEU A 1 125 ? -1.941 1.734 19.820 1.00 95.31 125 LEU A C 1
ATOM 941 O O . LEU A 1 125 ? -0.932 1.609 20.519 1.00 95.31 125 LEU A O 1
ATOM 945 N N . PRO A 1 126 ? -2.536 0.667 19.256 1.00 94.00 126 PRO A N 1
ATOM 946 C CA . PRO A 1 126 ? -1.988 -0.676 19.374 1.00 94.00 126 PRO A CA 1
ATOM 947 C C . PRO A 1 126 ? -0.572 -0.788 18.799 1.00 94.00 126 PRO A C 1
ATOM 949 O O . PRO A 1 126 ? -0.258 -0.223 17.751 1.00 94.00 126 PRO A O 1
ATOM 952 N N . GLN A 1 127 ? 0.263 -1.597 19.450 1.00 91.75 127 GLN A N 1
ATOM 953 C CA . GLN A 1 127 ? 1.623 -1.889 18.983 1.00 91.75 127 GLN A CA 1
ATOM 954 C C . GLN A 1 127 ? 1.626 -2.753 17.717 1.00 91.75 127 GLN A C 1
ATOM 956 O O . GLN A 1 127 ? 2.492 -2.601 16.860 1.00 91.75 127 GLN A O 1
ATOM 961 N N . THR A 1 128 ? 0.633 -3.627 17.562 1.00 92.81 128 THR A N 1
ATOM 962 C CA . THR A 1 128 ? 0.465 -4.489 16.388 1.00 92.81 128 THR A CA 1
ATOM 963 C C . THR A 1 128 ? -0.538 -3.898 15.408 1.00 92.81 128 THR A C 1
ATOM 965 O O . THR A 1 128 ? -1.479 -3.208 15.801 1.00 92.81 128 THR A O 1
ATOM 968 N N . TRP A 1 129 ? -0.357 -4.198 14.125 1.00 94.06 129 TRP A N 1
ATOM 969 C CA . TRP A 1 129 ? -1.291 -3.796 13.080 1.00 94.06 129 TRP A CA 1
ATOM 970 C C . TRP A 1 129 ? -2.699 -4.365 13.312 1.00 94.06 129 TRP A C 1
ATOM 972 O O . TRP A 1 129 ? -2.851 -5.511 13.734 1.00 94.06 129 TRP A O 1
ATOM 982 N N . ASN A 1 130 ? -3.725 -3.543 13.074 1.00 94.12 130 ASN A N 1
ATOM 983 C CA . ASN A 1 130 ? -5.126 -3.845 13.392 1.00 94.12 130 ASN A CA 1
ATOM 984 C C . ASN A 1 130 ? -6.126 -3.224 12.393 1.00 94.12 130 ASN A C 1
ATOM 986 O O . ASN A 1 130 ? -7.232 -2.839 12.779 1.00 94.12 130 ASN A O 1
ATOM 990 N N . VAL A 1 131 ? -5.716 -3.054 11.131 1.00 88.12 131 VAL A N 1
ATOM 991 C CA . VAL A 1 131 ? -6.487 -2.298 10.125 1.00 88.12 131 VAL A CA 1
ATOM 992 C C . VAL A 1 131 ? -7.325 -3.191 9.195 1.00 88.12 131 VAL A C 1
ATOM 994 O O . VAL A 1 131 ? -8.151 -2.686 8.440 1.00 88.12 131 VAL A O 1
ATOM 997 N N . ASP A 1 132 ? -7.194 -4.517 9.288 1.00 77.88 132 ASP A N 1
ATOM 998 C CA . ASP A 1 132 ? -8.066 -5.460 8.574 1.00 77.88 132 ASP A CA 1
ATOM 999 C C . ASP A 1 132 ? -9.553 -5.201 8.920 1.00 77.88 132 ASP A C 1
ATOM 1001 O O . ASP A 1 132 ? -9.875 -4.968 10.094 1.00 77.88 132 ASP A O 1
ATOM 1005 N N . PRO A 1 133 ? -10.500 -5.271 7.963 1.00 55.66 133 PRO A N 1
ATOM 1006 C CA . PRO A 1 133 ? -11.942 -5.271 8.236 1.00 55.66 133 PRO A CA 1
ATOM 1007 C C . PRO A 1 133 ? -12.452 -6.345 9.217 1.00 55.66 133 PRO A C 1
ATOM 1009 O O . PRO A 1 133 ? -13.647 -6.362 9.510 1.00 55.66 133 PRO A O 1
ATOM 1012 N N . THR A 1 134 ? -11.600 -7.197 9.796 1.00 43.38 134 THR A N 1
ATOM 1013 C CA . THR A 1 134 ? -11.977 -8.218 10.794 1.00 43.38 134 THR A CA 1
ATOM 1014 C C . THR A 1 134 ? -12.480 -7.663 12.137 1.00 43.38 134 THR A C 1
ATOM 1016 O O . THR A 1 134 ? -12.800 -8.428 13.042 1.00 43.38 134 THR A O 1
ATOM 1019 N N . GLY A 1 135 ? -12.679 -6.347 12.256 1.00 40.81 135 GLY A N 1
ATOM 1020 C CA . GLY A 1 135 ? -13.394 -5.705 13.365 1.00 40.81 135 GLY A CA 1
ATOM 1021 C C . GLY A 1 135 ? -14.916 -5.935 13.411 1.00 40.81 135 GLY A C 1
ATOM 1022 O O . GLY A 1 135 ? -15.590 -5.253 14.177 1.00 40.81 135 GLY A O 1
ATOM 1023 N N . VAL A 1 136 ? -15.470 -6.858 12.616 1.00 36.84 136 VAL A N 1
ATOM 1024 C CA . VAL A 1 136 ? -16.809 -7.425 12.841 1.00 36.84 136 VAL A CA 1
ATOM 1025 C C . VAL A 1 136 ? -16.640 -8.918 13.104 1.00 36.84 136 VAL A C 1
ATOM 1027 O O . VAL A 1 136 ? -16.658 -9.736 12.184 1.00 36.84 136 VAL A O 1
ATOM 1030 N N . THR A 1 137 ? -16.470 -9.293 14.371 1.00 33.00 137 THR A N 1
ATOM 1031 C CA . THR A 1 137 ? -16.792 -10.660 14.786 1.00 33.00 137 THR A CA 1
ATOM 1032 C C . THR A 1 137 ? -18.276 -10.896 14.495 1.00 33.00 137 THR A C 1
ATOM 1034 O O . THR A 1 137 ? -19.112 -10.008 14.667 1.00 33.00 137 THR A O 1
ATOM 1037 N N . ALA A 1 138 ? -18.620 -12.084 14.003 1.00 36.34 138 ALA A N 1
ATOM 1038 C CA . ALA A 1 138 ? -19.962 -12.455 13.550 1.00 36.34 138 ALA A CA 1
ATOM 1039 C C . ALA A 1 138 ? -21.019 -12.574 14.679 1.00 36.34 138 ALA A C 1
ATOM 1041 O O . ALA A 1 138 ? -21.984 -13.322 14.547 1.00 36.34 138 ALA A O 1
ATOM 1042 N N . GLU A 1 139 ? -20.875 -11.834 15.779 1.00 35.16 139 GLU A N 1
ATOM 1043 C CA . GLU A 1 139 ? -21.705 -11.931 16.982 1.00 35.16 139 GLU A CA 1
ATOM 1044 C C . GLU A 1 139 ? -22.140 -10.550 17.500 1.00 35.16 139 GLU A C 1
ATOM 1046 O O . GLU A 1 139 ? -22.056 -10.296 18.690 1.00 35.16 139 GLU A O 1
ATOM 1051 N N . ASP A 1 140 ? -22.594 -9.621 16.649 1.00 42.81 140 ASP A N 1
ATOM 1052 C CA . ASP A 1 140 ? -23.235 -8.401 17.193 1.00 42.81 140 ASP A CA 1
ATOM 1053 C C . ASP A 1 140 ? -24.330 -7.763 16.320 1.00 42.81 140 ASP A C 1
ATOM 1055 O O . ASP A 1 140 ? -24.638 -6.578 16.412 1.00 42.81 140 ASP A O 1
ATOM 1059 N N . HIS A 1 141 ? -24.997 -8.564 15.481 1.00 38.78 141 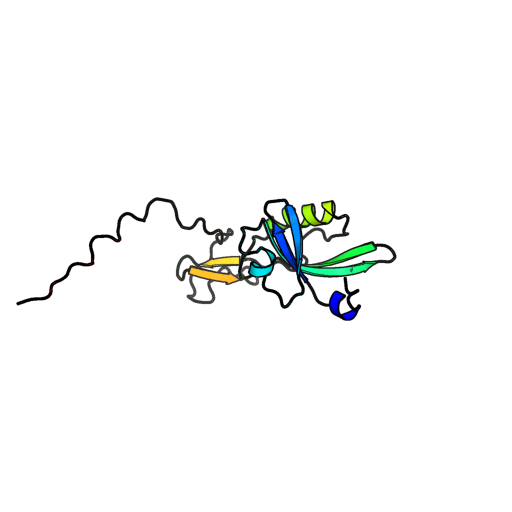HIS A N 1
ATOM 1060 C CA . HIS A 1 141 ? -26.187 -8.120 14.734 1.00 38.78 141 HIS A CA 1
ATOM 1061 C C . HIS A 1 141 ? -27.513 -8.553 15.381 1.00 38.78 141 HIS A C 1
ATOM 1063 O O . HIS A 1 141 ? -28.547 -8.563 14.718 1.00 38.78 141 HIS A O 1
ATOM 1069 N N . SER A 1 142 ? -27.520 -8.882 16.679 1.00 42.88 142 SER A N 1
ATOM 1070 C CA . SER A 1 142 ? -28.755 -9.264 17.386 1.00 42.88 142 SER A CA 1
ATOM 1071 C C . SER A 1 142 ? -29.330 -8.182 18.309 1.00 42.88 142 SER A C 1
ATOM 1073 O O . SER A 1 142 ? -30.236 -8.472 19.089 1.00 42.88 142 SER A O 1
ATOM 1075 N N . HIS A 1 143 ? -28.878 -6.928 18.204 1.00 38.31 143 HIS A N 1
ATOM 1076 C CA . HIS A 1 143 ? -29.405 -5.827 19.021 1.00 38.31 143 HIS A CA 1
ATOM 1077 C C . HIS A 1 143 ? -29.637 -4.529 18.229 1.00 38.31 143 HIS A C 1
ATOM 1079 O O . HIS A 1 143 ? -29.322 -3.433 18.673 1.00 38.31 143 HIS A O 1
ATOM 1085 N N . SER A 1 144 ? -30.252 -4.622 17.047 1.00 39.75 144 SER A N 1
ATOM 1086 C CA . SER A 1 144 ? -30.853 -3.440 16.405 1.00 39.75 144 SER A CA 1
ATOM 1087 C C . SER A 1 144 ? -32.130 -3.791 15.644 1.00 39.75 144 SER A C 1
ATOM 1089 O O . SER A 1 144 ? -32.271 -3.560 14.448 1.00 39.75 144 SER A O 1
ATOM 1091 N N . LEU A 1 145 ? -33.078 -4.411 16.351 1.00 38.59 145 LEU A N 1
ATOM 1092 C CA . LEU A 1 145 ? -34.427 -4.644 15.830 1.00 38.59 145 LEU A CA 1
ATOM 1093 C C . LEU A 1 145 ? -35.498 -4.606 16.931 1.00 38.59 145 LEU A C 1
ATOM 1095 O O . LEU A 1 145 ? -36.443 -5.373 16.887 1.00 38.59 145 LEU A O 1
ATOM 1099 N N . MET A 1 146 ? -35.382 -3.715 17.927 1.00 38.66 146 MET A N 1
ATOM 1100 C CA . MET A 1 146 ? -36.490 -3.409 18.862 1.00 38.66 146 MET A CA 1
ATOM 1101 C C . MET A 1 146 ? -36.523 -1.941 19.330 1.00 38.66 146 MET A C 1
ATOM 1103 O O . MET A 1 146 ? -36.887 -1.645 20.463 1.00 38.66 146 MET A O 1
ATOM 1107 N N . ALA A 1 147 ? -36.170 -0.987 18.464 1.00 41.72 147 ALA A N 1
ATOM 1108 C CA . ALA A 1 147 ? -36.295 0.440 18.784 1.00 41.72 147 ALA A CA 1
ATOM 1109 C C . ALA A 1 147 ? -36.889 1.256 17.627 1.00 41.72 147 ALA A C 1
ATOM 1111 O O . ALA A 1 147 ? -36.400 2.327 17.291 1.00 41.72 147 ALA A O 1
ATOM 1112 N N . ALA A 1 148 ? -37.959 0.762 17.003 1.00 41.69 148 ALA A N 1
ATOM 1113 C CA . ALA A 1 148 ? -38.737 1.560 16.058 1.00 41.69 148 ALA A CA 1
ATOM 1114 C C . ALA A 1 148 ? -40.217 1.162 16.068 1.00 41.69 148 ALA A C 1
ATOM 1116 O O . ALA A 1 148 ? -40.776 0.738 15.063 1.00 41.69 148 ALA A O 1
ATOM 1117 N N . THR A 1 149 ? -40.884 1.301 17.216 1.00 41.62 149 THR A N 1
ATOM 1118 C CA . THR A 1 149 ? -42.334 1.559 17.218 1.00 41.62 149 THR A CA 1
ATOM 1119 C C . THR A 1 149 ? -42.717 2.348 18.467 1.00 41.62 149 THR A C 1
ATOM 1121 O O . THR A 1 149 ? -43.206 1.813 19.457 1.00 41.62 149 THR A O 1
ATOM 1124 N N . ARG A 1 150 ? -42.464 3.661 18.434 1.00 43.69 150 ARG A N 1
ATOM 1125 C CA . ARG A 1 150 ? -43.185 4.618 19.277 1.00 43.69 150 ARG A CA 1
ATOM 1126 C C . ARG A 1 150 ? -44.252 5.295 18.421 1.00 43.69 150 ARG A C 1
ATOM 1128 O O . ARG A 1 150 ? -43.929 5.996 17.474 1.00 43.69 150 ARG A O 1
ATOM 1135 N N . THR A 1 151 ? -45.500 5.026 18.793 1.00 42.41 151 THR A N 1
ATOM 1136 C CA . THR A 1 151 ? -46.585 5.997 18.992 1.00 42.41 151 THR A CA 1
ATOM 1137 C C . THR A 1 151 ? -46.787 7.098 17.946 1.00 42.41 151 THR A C 1
ATOM 1139 O O . THR A 1 151 ? -46.056 8.083 17.929 1.00 42.41 151 THR A O 1
ATOM 1142 N N . VAL A 1 152 ? -47.929 7.037 17.252 1.00 40.66 152 VAL A N 1
ATOM 1143 C CA . VAL A 1 152 ? -48.735 8.229 16.940 1.00 40.66 152 VAL A CA 1
ATOM 1144 C C . VAL A 1 152 ? -50.172 7.956 17.391 1.00 40.66 152 VAL A C 1
ATOM 1146 O O . VAL A 1 152 ? -50.714 6.879 17.153 1.00 40.66 152 VAL A O 1
ATOM 1149 N N . ALA A 1 153 ? -50.714 8.918 18.131 1.00 41.25 153 ALA A N 1
ATOM 1150 C CA . ALA A 1 153 ? -52.025 8.929 18.762 1.00 41.25 153 ALA A CA 1
ATOM 1151 C C . ALA A 1 153 ? -53.155 9.304 17.786 1.00 41.25 153 ALA A C 1
ATOM 1153 O O . ALA A 1 153 ? -52.915 10.073 16.857 1.00 41.25 153 ALA A O 1
ATOM 1154 N N . SER A 1 154 ? -54.368 8.806 18.052 1.00 52.66 154 SER A N 1
ATOM 1155 C CA . SER A 1 154 ? -55.581 9.582 18.388 1.00 52.66 154 SER A CA 1
ATOM 1156 C C . SER A 1 154 ? -56.756 8.648 18.658 1.00 52.66 154 SER A C 1
ATOM 1158 O O . SER A 1 154 ? -56.922 7.676 17.892 1.00 52.66 154 SER A O 1
#